Protein AF-A0A3D5AL27-F1 (afdb_monomer)

Radius of gyration: 16.84 Å; Cα contacts (8 Å, |Δi|>4): 155; chains: 1; bounding box: 31×27×64 Å

Foldseek 3Di:
DPVLVVLLVQLVVCLVVVVLVSNLVSVVPHDPVPAALVSLQSNLVSCVVVVVPVSNLVSLVVSLVRCVVVVNLLVNLVSLQVSLVSCVVVVVNVSNVVSLVSSVVSVVVDPDDPSVVSSCVVVVVVVVVVVVVVVVPD

Structure (mmCIF, N/CA/C/O backbone):
data_AF-A0A3D5AL27-F1
#
_entry.id   AF-A0A3D5AL27-F1
#
loop_
_atom_site.group_PDB
_atom_site.id
_atom_site.type_symbol
_atom_site.label_atom_id
_atom_site.label_alt_id
_atom_site.label_comp_id
_atom_site.label_asym_id
_atom_site.lab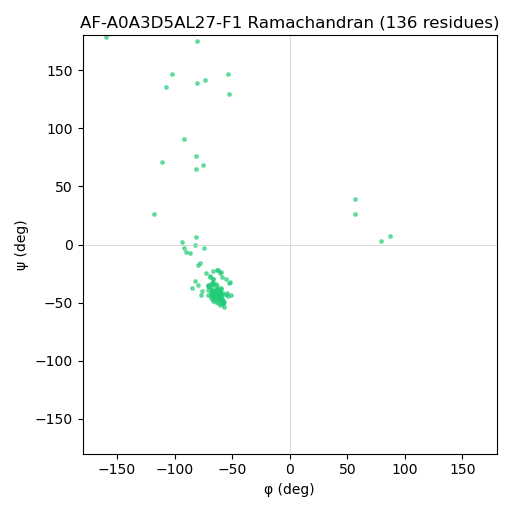el_entity_id
_atom_site.label_seq_id
_atom_site.pdbx_PDB_ins_code
_atom_site.Cartn_x
_atom_site.Cartn_y
_atom_site.Cartn_z
_atom_site.occupancy
_atom_site.B_iso_or_equiv
_atom_site.auth_seq_id
_atom_site.auth_comp_id
_atom_site.auth_asym_id
_atom_site.auth_atom_id
_atom_site.pdbx_PDB_model_num
ATOM 1 N N . MET A 1 1 ? -2.311 -1.473 -30.770 1.00 50.84 1 MET A N 1
ATOM 2 C CA . MET A 1 1 ? -1.796 -2.292 -29.657 1.00 50.84 1 MET A CA 1
ATOM 3 C C . MET A 1 1 ? -1.525 -1.326 -28.538 1.00 50.84 1 MET A C 1
ATOM 5 O O . MET A 1 1 ? -0.871 -0.325 -28.798 1.00 50.84 1 MET A O 1
ATOM 9 N N . ASP A 1 2 ? -2.149 -1.541 -27.390 1.00 68.56 2 ASP A N 1
ATOM 10 C CA . ASP A 1 2 ? -2.102 -0.607 -26.270 1.00 68.56 2 ASP A CA 1
ATOM 11 C C . ASP A 1 2 ? -0.936 -1.007 -25.361 1.00 68.56 2 ASP A C 1
ATOM 13 O O . ASP A 1 2 ? -1.072 -1.875 -24.502 1.00 68.56 2 ASP A O 1
ATOM 17 N N . GLU A 1 3 ? 0.236 -0.431 -25.633 1.00 76.94 3 GLU A N 1
ATOM 18 C CA . GLU A 1 3 ? 1.518 -0.750 -24.984 1.00 76.94 3 GLU A CA 1
ATOM 19 C C . GLU A 1 3 ? 1.432 -0.686 -23.446 1.00 76.94 3 GLU A C 1
ATOM 21 O O 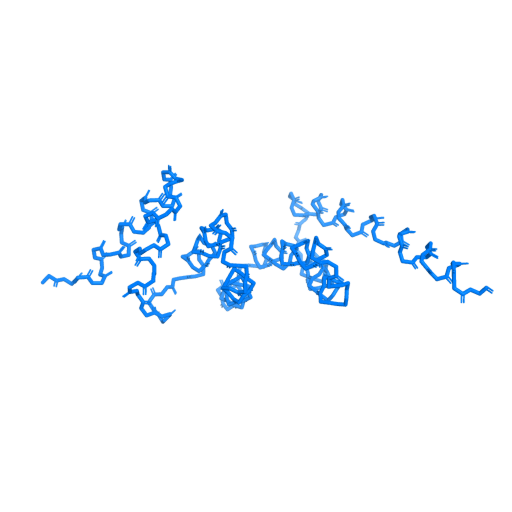. GLU A 1 3 ? 2.019 -1.512 -22.749 1.00 76.94 3 GLU A O 1
ATOM 26 N N . HIS A 1 4 ? 0.602 0.216 -22.911 1.00 78.69 4 HIS A N 1
ATOM 27 C CA . HIS A 1 4 ? 0.345 0.350 -21.474 1.00 78.69 4 HIS A CA 1
ATOM 28 C C . HIS A 1 4 ? -0.462 -0.823 -20.896 1.00 78.69 4 HIS A C 1
ATOM 30 O O . HIS A 1 4 ? -0.210 -1.262 -19.774 1.00 78.69 4 HIS A O 1
ATOM 36 N N . GLY A 1 5 ? -1.420 -1.365 -21.656 1.00 83.62 5 GLY A N 1
ATOM 37 C CA . GLY A 1 5 ? -2.189 -2.542 -21.247 1.00 83.62 5 GLY A CA 1
ATOM 38 C C . GLY A 1 5 ? -1.312 -3.793 -21.158 1.00 83.62 5 GLY A C 1
ATOM 39 O O . GLY A 1 5 ? -1.434 -4.573 -20.208 1.00 83.62 5 GLY A O 1
ATOM 40 N N . ASP A 1 6 ? -0.379 -3.940 -22.101 1.00 88.50 6 ASP A N 1
ATOM 41 C CA . ASP A 1 6 ? 0.594 -5.034 -22.113 1.00 88.50 6 ASP A CA 1
ATOM 42 C C . ASP A 1 6 ? 1.592 -4.915 -20.945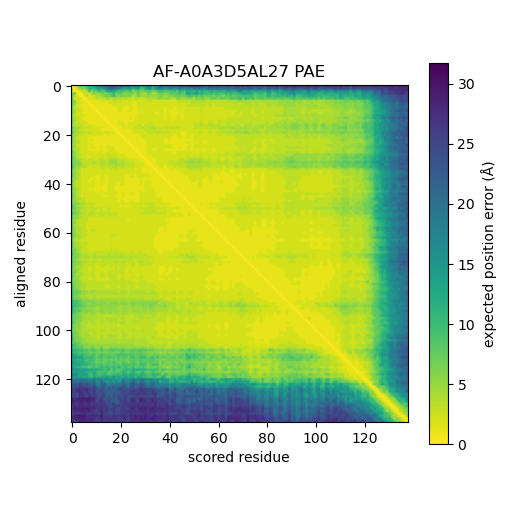 1.00 88.50 6 ASP A C 1
ATOM 44 O O . ASP A 1 6 ? 1.839 -5.907 -20.246 1.00 88.50 6 ASP A O 1
ATOM 48 N N . ALA A 1 7 ? 2.092 -3.704 -20.668 1.00 91.44 7 ALA A N 1
ATOM 49 C CA . ALA A 1 7 ? 2.969 -3.424 -19.528 1.00 91.44 7 ALA A CA 1
ATOM 50 C C . ALA A 1 7 ? 2.279 -3.708 -18.181 1.00 91.44 7 ALA A C 1
ATOM 52 O O . ALA A 1 7 ? 2.843 -4.392 -17.323 1.00 91.44 7 ALA A O 1
ATOM 53 N N . LEU A 1 8 ? 1.020 -3.290 -18.004 1.00 95.00 8 LEU A N 1
ATOM 54 C CA . LEU A 1 8 ? 0.249 -3.565 -16.785 1.00 95.00 8 LEU A CA 1
ATOM 55 C C . LEU A 1 8 ? 0.021 -5.069 -16.572 1.00 95.00 8 LEU A C 1
ATOM 57 O O . LEU A 1 8 ? 0.203 -5.586 -15.465 1.00 95.00 8 LEU A O 1
ATOM 61 N N . ALA A 1 9 ? -0.324 -5.804 -17.630 1.00 95.00 9 ALA A N 1
ATOM 62 C CA . ALA A 1 9 ? -0.461 -7.257 -17.560 1.00 95.00 9 ALA A CA 1
ATOM 63 C C . ALA A 1 9 ? 0.876 -7.954 -17.245 1.00 95.00 9 ALA A C 1
ATOM 65 O O . ALA A 1 9 ? 0.904 -8.985 -16.566 1.00 95.00 9 ALA A O 1
ATOM 66 N N . GLN A 1 10 ? 2.001 -7.418 -17.725 1.00 94.94 10 GLN A N 1
ATOM 67 C CA . GLN A 1 10 ? 3.328 -7.930 -17.394 1.00 94.94 10 GLN A CA 1
ATOM 68 C C . GLN A 1 10 ? 3.713 -7.638 -15.938 1.00 94.94 10 GLN A C 1
ATOM 70 O O . GLN A 1 10 ? 4.184 -8.547 -15.254 1.00 94.94 10 GLN A O 1
ATOM 75 N N . ALA A 1 11 ? 3.449 -6.427 -15.441 1.00 95.44 11 ALA A N 1
ATOM 76 C CA . ALA A 1 11 ? 3.715 -6.029 -14.060 1.00 95.44 11 ALA A CA 1
ATOM 77 C C . ALA A 1 11 ? 2.976 -6.922 -13.050 1.00 95.44 11 ALA A C 1
ATOM 79 O O . ALA A 1 11 ? 3.562 -7.391 -12.070 1.00 95.44 11 ALA A O 1
ATOM 80 N N . ARG A 1 12 ? 1.701 -7.227 -13.325 1.00 96.38 12 ARG A N 1
ATOM 81 C CA . ARG A 1 12 ? 0.876 -8.121 -12.495 1.00 96.38 12 ARG A CA 1
ATOM 82 C C . ARG A 1 12 ? 1.419 -9.546 -12.475 1.00 96.38 12 ARG A C 1
ATOM 84 O O . ARG A 1 12 ? 1.656 -10.087 -11.399 1.00 96.38 12 ARG A O 1
ATOM 91 N N . ARG A 1 13 ? 1.718 -10.120 -13.646 1.00 97.31 13 ARG A N 1
ATOM 92 C CA . ARG A 1 13 ? 2.312 -11.466 -13.747 1.00 97.31 13 ARG A CA 1
ATOM 93 C C . ARG A 1 13 ? 3.660 -11.564 -13.035 1.00 97.31 13 ARG A C 1
ATOM 95 O O . ARG A 1 13 ? 3.907 -12.537 -12.330 1.00 97.31 13 ARG A O 1
ATOM 102 N N . ALA A 1 14 ? 4.522 -10.559 -13.190 1.00 95.69 14 ALA A N 1
ATOM 103 C CA . ALA A 1 14 ? 5.802 -10.505 -12.486 1.00 95.69 14 ALA A CA 1
ATOM 104 C C . ALA A 1 14 ? 5.601 -10.416 -10.962 1.00 95.69 14 ALA A C 1
ATOM 106 O O . ALA A 1 14 ? 6.287 -11.105 -10.206 1.00 95.69 14 ALA A O 1
ATOM 107 N N . SER A 1 15 ? 4.611 -9.640 -10.507 1.00 93.44 15 SER A N 1
ATOM 108 C CA . SER A 1 15 ? 4.259 -9.528 -9.085 1.00 93.44 15 SER A CA 1
ATOM 109 C C . SER A 1 15 ? 3.781 -10.860 -8.500 1.00 93.44 15 SER A C 1
ATOM 111 O O . SER A 1 15 ? 4.242 -11.258 -7.427 1.00 93.44 15 SER A O 1
ATOM 113 N N . GLU A 1 16 ? 2.907 -11.572 -9.217 1.00 94.62 16 GLU A N 1
ATOM 114 C CA . GLU A 1 16 ? 2.427 -12.914 -8.853 1.00 94.62 16 GLU A CA 1
ATOM 115 C C . GLU A 1 16 ? 3.571 -13.934 -8.801 1.00 94.62 16 GLU A C 1
ATOM 117 O O . GLU A 1 16 ? 3.658 -14.728 -7.865 1.00 94.62 16 GLU A O 1
ATOM 122 N N . ALA A 1 17 ? 4.496 -13.867 -9.762 1.00 94.94 17 ALA A N 1
ATOM 123 C CA . ALA A 1 17 ? 5.691 -14.706 -9.812 1.00 94.94 17 ALA A CA 1
ATOM 124 C C . ALA A 1 17 ? 6.776 -14.305 -8.791 1.00 94.94 17 ALA A C 1
ATOM 126 O O . ALA A 1 17 ? 7.803 -14.978 -8.703 1.00 94.94 17 ALA A O 1
ATOM 127 N N . ARG A 1 18 ? 6.567 -13.224 -8.022 1.00 92.31 18 ARG A N 1
ATOM 128 C CA . ARG A 1 18 ? 7.555 -12.619 -7.109 1.00 92.31 18 ARG A CA 1
ATOM 129 C C . ARG A 1 18 ? 8.864 -12.204 -7.798 1.00 92.31 18 ARG A C 1
ATOM 131 O O . ARG A 1 18 ? 9.890 -12.069 -7.134 1.00 92.31 18 ARG A O 1
ATOM 138 N N . ASP A 1 19 ? 8.813 -11.919 -9.097 1.00 96.31 19 ASP A N 1
ATOM 139 C CA . ASP A 1 19 ? 9.889 -11.260 -9.839 1.00 96.31 19 ASP A CA 1
ATOM 140 C C . ASP A 1 19 ? 9.808 -9.742 -9.614 1.00 96.31 19 ASP A C 1
ATOM 142 O O . ASP A 1 19 ? 9.281 -8.972 -10.420 1.00 96.31 19 ASP A O 1
ATOM 146 N N . LEU A 1 20 ? 10.259 -9.322 -8.431 1.00 92.81 20 LEU A N 1
ATOM 147 C CA . LEU A 1 20 ? 10.125 -7.944 -7.953 1.00 92.81 20 LEU A CA 1
ATOM 148 C C . LEU A 1 20 ? 10.891 -6.915 -8.803 1.00 92.81 20 LEU A C 1
ATOM 150 O O . LEU A 1 20 ? 10.324 -5.846 -9.039 1.00 92.81 20 LEU A O 1
ATOM 154 N N . PRO A 1 21 ? 12.122 -7.187 -9.295 1.00 96.38 21 PRO A N 1
ATOM 155 C CA . PRO A 1 21 ? 12.804 -6.283 -10.219 1.00 96.38 21 PRO A CA 1
ATOM 156 C C . PRO A 1 21 ? 11.997 -6.028 -11.493 1.00 96.38 21 PRO A C 1
ATOM 158 O O . PRO A 1 21 ? 11.801 -4.873 -11.872 1.00 96.38 21 PRO A O 1
ATOM 161 N N . THR A 1 22 ? 11.484 -7.085 -12.131 1.00 96.44 22 THR A N 1
ATOM 162 C CA . THR A 1 22 ? 10.692 -6.936 -13.357 1.00 96.44 22 THR A CA 1
ATOM 163 C C . THR A 1 22 ? 9.354 -6.266 -13.081 1.00 96.44 22 THR A C 1
ATOM 165 O O . THR A 1 22 ? 8.964 -5.383 -13.840 1.00 96.44 22 THR A O 1
ATOM 168 N N . ALA A 1 23 ? 8.675 -6.611 -11.985 1.00 95.94 23 ALA A N 1
ATOM 169 C CA . ALA A 1 23 ? 7.433 -5.949 -11.596 1.00 95.94 23 ALA A CA 1
ATOM 170 C C . ALA A 1 23 ? 7.629 -4.436 -11.420 1.00 95.94 23 ALA A C 1
ATOM 172 O O . ALA A 1 23 ? 6.886 -3.654 -12.009 1.00 95.94 23 ALA A O 1
ATOM 173 N N . ALA A 1 24 ? 8.652 -4.018 -10.666 1.00 95.62 24 ALA A N 1
ATOM 174 C CA . ALA A 1 24 ? 8.938 -2.603 -10.446 1.00 95.62 24 ALA A CA 1
ATOM 175 C C . ALA A 1 24 ? 9.261 -1.870 -11.754 1.00 95.62 24 ALA A C 1
ATOM 177 O O . ALA A 1 24 ? 8.708 -0.802 -11.985 1.00 95.62 24 ALA A O 1
ATOM 178 N N . ALA A 1 25 ? 10.080 -2.465 -12.628 1.0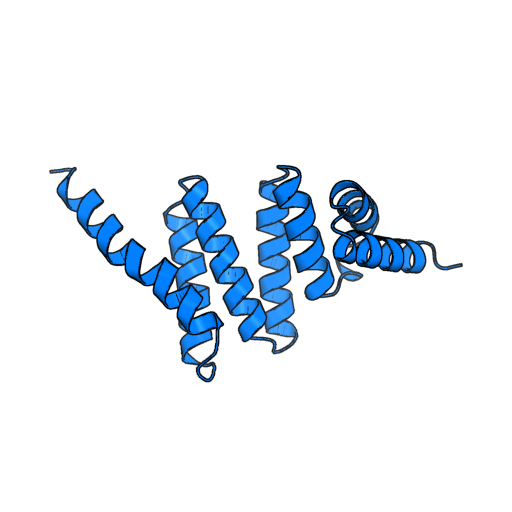0 96.00 25 ALA A N 1
ATOM 179 C CA . ALA A 1 25 ? 10.419 -1.867 -13.918 1.00 96.00 25 ALA A CA 1
ATOM 180 C C . ALA A 1 25 ? 9.189 -1.668 -14.819 1.00 96.00 25 ALA A C 1
ATOM 182 O O . ALA A 1 25 ? 9.079 -0.645 -15.484 1.00 96.00 25 ALA A O 1
ATOM 183 N N . GLN A 1 26 ? 8.251 -2.621 -14.823 1.00 96.06 26 GLN A N 1
ATOM 184 C CA . GLN A 1 26 ? 7.011 -2.493 -15.594 1.00 96.06 26 GLN A CA 1
ATOM 185 C C . GLN A 1 26 ? 6.063 -1.452 -14.988 1.00 96.06 26 GLN A C 1
ATOM 187 O O . GLN A 1 26 ? 5.463 -0.673 -15.720 1.00 96.06 26 GLN A O 1
ATOM 192 N N . PHE A 1 27 ? 5.956 -1.390 -13.657 1.00 96.19 27 PHE A N 1
ATOM 193 C CA . PHE A 1 27 ? 5.163 -0.355 -12.992 1.00 96.19 27 PHE A CA 1
ATOM 194 C C . PHE A 1 27 ? 5.754 1.053 -13.148 1.00 96.19 27 PHE A C 1
ATOM 196 O O . PHE A 1 27 ? 4.987 2.004 -13.254 1.00 96.19 27 PHE A O 1
ATOM 203 N N . ASP A 1 28 ? 7.082 1.198 -13.206 1.00 95.31 28 ASP A N 1
ATOM 204 C CA . ASP A 1 28 ? 7.757 2.487 -13.428 1.00 95.31 28 ASP A CA 1
ATOM 205 C C . ASP A 1 28 ? 7.398 3.114 -14.796 1.00 95.31 28 ASP A C 1
ATOM 207 O O . ASP A 1 28 ? 7.541 4.323 -14.969 1.00 95.31 28 ASP A O 1
ATOM 211 N N . MET A 1 29 ? 6.940 2.311 -15.765 1.00 92.94 29 MET A N 1
ATOM 212 C CA . MET A 1 29 ? 6.536 2.770 -17.102 1.00 92.94 29 MET A CA 1
ATOM 213 C C . MET A 1 29 ? 5.073 3.231 -17.184 1.00 92.94 29 MET A C 1
ATOM 215 O O . MET A 1 29 ? 4.658 3.727 -18.229 1.00 92.94 29 MET A O 1
ATOM 219 N N . LEU A 1 30 ? 4.282 3.033 -16.126 1.00 94.62 30 LEU A N 1
ATOM 220 C CA . LEU A 1 30 ? 2.846 3.308 -16.117 1.00 94.62 30 LEU A CA 1
ATOM 221 C C . LEU A 1 30 ? 2.528 4.615 -15.396 1.00 94.62 30 LEU A C 1
ATOM 223 O O . LEU A 1 30 ? 3.142 4.963 -14.384 1.00 94.62 30 LEU A O 1
ATOM 227 N N . ASP A 1 31 ? 1.488 5.299 -15.866 1.00 92.50 31 ASP A N 1
ATOM 228 C CA . ASP A 1 31 ? 0.966 6.467 -15.173 1.00 92.50 31 ASP A CA 1
ATOM 229 C C . ASP A 1 31 ? 0.212 6.045 -13.913 1.00 92.50 31 ASP A C 1
ATOM 231 O O . ASP A 1 31 ? -0.545 5.071 -13.886 1.00 92.50 31 ASP A O 1
ATOM 235 N N . SER A 1 32 ? 0.362 6.831 -12.847 1.00 87.31 32 SER A N 1
ATOM 236 C CA . SER A 1 32 ? -0.255 6.508 -11.557 1.00 87.31 32 SER A CA 1
ATOM 237 C C . SER A 1 32 ? -1.785 6.404 -11.609 1.00 87.31 32 SER A C 1
ATOM 239 O O . SER A 1 32 ? -2.362 5.717 -10.769 1.00 87.31 32 SER A O 1
ATOM 241 N N . GLU A 1 33 ? -2.438 7.043 -12.584 1.00 89.25 33 GLU A N 1
ATOM 242 C CA . GLU A 1 33 ? -3.889 7.000 -12.818 1.00 89.25 33 GLU A CA 1
ATOM 243 C C . GLU A 1 33 ? -4.358 5.653 -13.388 1.00 89.25 33 GLU A C 1
ATOM 245 O O . GLU A 1 33 ? -5.503 5.262 -13.178 1.00 89.25 33 GLU A O 1
ATOM 250 N N . GLN A 1 34 ? -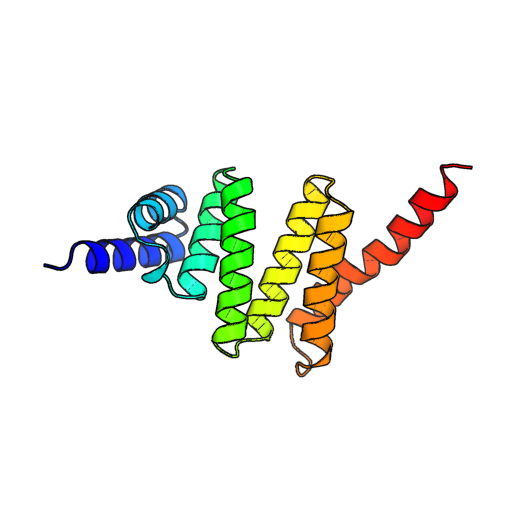3.466 4.912 -14.053 1.00 90.94 34 GLN A N 1
ATOM 251 C CA . GLN A 1 34 ? -3.760 3.606 -14.653 1.00 90.94 34 GLN A CA 1
ATOM 252 C C . GLN A 1 34 ? -3.748 2.469 -13.623 1.00 90.94 34 GLN A C 1
ATOM 254 O O . GLN A 1 34 ? -4.262 1.380 -13.882 1.00 90.94 34 GLN A O 1
ATOM 259 N N . LEU A 1 35 ? -3.146 2.702 -12.455 1.00 94.88 35 LEU A N 1
ATOM 260 C CA . LEU A 1 35 ? -2.996 1.689 -11.419 1.00 94.88 35 LEU A CA 1
ATOM 261 C C . LEU A 1 35 ? -4.287 1.549 -10.607 1.00 94.88 35 LEU A C 1
ATOM 263 O O . LEU A 1 35 ? -4.916 2.536 -10.221 1.00 94.88 35 LEU A O 1
ATOM 267 N N . THR A 1 36 ? -4.667 0.318 -10.281 1.00 95.88 36 THR A N 1
ATOM 268 C CA . THR A 1 36 ? -5.703 0.036 -9.274 1.00 95.88 36 THR A CA 1
ATOM 269 C C . THR A 1 36 ? -5.129 0.124 -7.854 1.00 95.88 36 THR A C 1
ATOM 271 O O . THR A 1 36 ? -3.924 0.319 -7.667 1.00 95.88 36 THR A O 1
ATOM 274 N N . ALA A 1 37 ? -5.966 -0.001 -6.820 1.00 96.75 37 ALA A N 1
ATOM 275 C CA . ALA A 1 37 ? -5.484 -0.085 -5.439 1.00 96.75 37 ALA A CA 1
ATOM 276 C C . ALA A 1 37 ? -4.523 -1.275 -5.231 1.00 96.75 37 ALA A C 1
ATOM 278 O O . ALA A 1 37 ? -3.464 -1.118 -4.617 1.00 96.75 37 ALA A O 1
ATOM 279 N N . ASP A 1 38 ? -4.846 -2.437 -5.809 1.00 96.69 38 ASP A N 1
ATOM 280 C CA . ASP A 1 38 ? -4.008 -3.636 -5.722 1.00 96.69 38 ASP A CA 1
ATOM 281 C C . ASP A 1 38 ? -2.688 -3.468 -6.483 1.00 96.69 38 ASP A C 1
ATOM 283 O O . ASP A 1 38 ? -1.637 -3.848 -5.967 1.00 96.69 38 ASP A O 1
ATOM 287 N N . ASP A 1 39 ? -2.708 -2.828 -7.659 1.00 97.06 39 ASP A N 1
ATOM 288 C CA . ASP A 1 39 ? -1.484 -2.552 -8.422 1.00 97.06 39 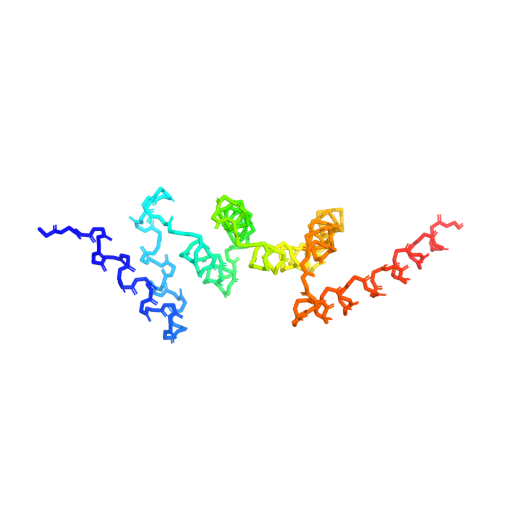ASP A CA 1
ATOM 289 C C . ASP A 1 39 ? -0.545 -1.622 -7.648 1.00 97.06 39 ASP A C 1
ATOM 291 O O . ASP A 1 39 ? 0.650 -1.893 -7.539 1.00 97.06 39 ASP A O 1
ATOM 295 N N . ARG A 1 40 ? -1.081 -0.556 -7.034 1.00 97.00 40 ARG A N 1
ATOM 296 C CA . ARG A 1 40 ? -0.291 0.342 -6.173 1.00 97.00 40 ARG A CA 1
ATOM 297 C C . ARG A 1 40 ? 0.304 -0.410 -4.985 1.00 97.00 40 ARG A C 1
ATOM 299 O O . ARG A 1 40 ? 1.460 -0.180 -4.634 1.00 97.00 40 ARG A O 1
ATOM 306 N N . ALA A 1 41 ? -0.456 -1.322 -4.377 1.00 96.25 41 ALA A N 1
ATOM 307 C CA . ALA A 1 41 ? 0.023 -2.134 -3.265 1.00 96.25 41 ALA A CA 1
ATOM 308 C C . ALA A 1 41 ? 1.126 -3.122 -3.688 1.00 96.25 41 ALA A C 1
ATOM 310 O O . ALA A 1 41 ? 2.117 -3.261 -2.966 1.00 96.25 41 ALA A O 1
ATOM 311 N N . ALA A 1 42 ? 0.978 -3.778 -4.843 1.00 96.50 42 ALA A N 1
ATOM 312 C CA . ALA A 1 42 ? 1.977 -4.684 -5.408 1.00 96.50 42 ALA A CA 1
ATOM 313 C C . ALA A 1 42 ? 3.258 -3.937 -5.799 1.00 96.50 42 ALA A C 1
ATOM 315 O O . ALA A 1 42 ? 4.362 -4.384 -5.488 1.00 96.50 42 ALA A O 1
ATOM 316 N N . TYR A 1 43 ? 3.112 -2.757 -6.400 1.00 97.56 43 TYR A N 1
ATOM 317 C CA . TYR A 1 43 ? 4.232 -1.899 -6.752 1.00 97.56 43 TYR A CA 1
ATOM 318 C C . TYR A 1 43 ? 4.986 -1.423 -5.505 1.00 97.56 43 TYR A C 1
ATOM 320 O O . TYR A 1 43 ? 6.202 -1.590 -5.442 1.00 97.56 43 TYR A O 1
ATOM 328 N N . ALA A 1 44 ? 4.275 -0.942 -4.474 1.00 96.25 44 ALA A N 1
ATOM 329 C CA . ALA A 1 44 ? 4.860 -0.564 -3.183 1.00 96.25 44 ALA A CA 1
ATOM 330 C C . ALA A 1 44 ? 5.670 -1.708 -2.549 1.00 96.25 44 ALA A C 1
ATOM 332 O O . ALA A 1 44 ? 6.753 -1.486 -2.008 1.00 96.25 44 ALA A O 1
ATOM 333 N N . GLU A 1 45 ? 5.154 -2.936 -2.626 1.00 94.25 45 GLU A N 1
ATOM 334 C CA . GLU A 1 45 ? 5.838 -4.131 -2.136 1.00 94.25 45 GLU A CA 1
ATOM 335 C C . GLU A 1 45 ? 7.103 -4.432 -2.949 1.00 94.25 45 GLU A C 1
ATOM 337 O O . GLU A 1 45 ? 8.158 -4.691 -2.371 1.00 94.25 45 GLU A O 1
ATOM 342 N N . ALA A 1 46 ? 7.029 -4.367 -4.281 1.00 96.44 46 ALA A N 1
ATOM 343 C CA . ALA A 1 46 ? 8.182 -4.595 -5.146 1.00 96.44 46 ALA A CA 1
ATOM 344 C C . ALA A 1 46 ? 9.309 -3.597 -4.847 1.00 96.44 46 ALA A C 1
ATOM 346 O O . ALA A 1 46 ? 10.441 -4.004 -4.582 1.00 96.44 46 ALA A O 1
ATOM 347 N N . VAL A 1 47 ? 9.001 -2.298 -4.800 1.00 96.25 47 VAL A N 1
ATOM 348 C CA . VAL A 1 47 ? 10.014 -1.261 -4.552 1.00 96.25 47 VAL A CA 1
ATOM 349 C C . VAL A 1 47 ? 10.565 -1.299 -3.124 1.00 96.25 47 VAL A C 1
ATOM 351 O O . VAL A 1 47 ? 11.735 -0.973 -2.919 1.00 96.25 47 VAL A O 1
ATOM 354 N N . TRP A 1 48 ? 9.781 -1.774 -2.148 1.00 92.94 48 TRP A N 1
ATOM 355 C CA . TRP A 1 48 ? 10.262 -2.008 -0.784 1.00 92.94 48 TRP A CA 1
ATOM 356 C C . TRP A 1 48 ? 11.400 -3.032 -0.758 1.00 92.94 48 TRP A C 1
ATOM 358 O O . TRP A 1 48 ? 12.476 -2.746 -0.233 1.00 92.94 48 TRP A O 1
ATOM 368 N N . TRP A 1 49 ? 11.198 -4.203 -1.367 1.00 92.19 49 TRP A N 1
ATOM 369 C CA . TRP A 1 49 ? 12.215 -5.260 -1.400 1.00 92.19 49 TRP A CA 1
ATOM 370 C C . TRP A 1 49 ? 13.454 -4.886 -2.219 1.00 92.19 49 TRP A C 1
ATOM 372 O O . TRP A 1 49 ? 14.531 -5.420 -1.970 1.00 92.19 49 TRP A O 1
ATOM 382 N N . LEU A 1 50 ? 13.320 -3.946 -3.155 1.00 95.06 50 LEU A N 1
ATOM 383 C CA . LEU A 1 50 ? 14.440 -3.369 -3.904 1.00 95.06 50 LEU A CA 1
ATOM 384 C C . LEU A 1 50 ? 15.166 -2.244 -3.143 1.00 95.06 50 LEU A C 1
ATOM 386 O O . LEU A 1 50 ? 16.115 -1.665 -3.665 1.00 95.06 50 LEU A O 1
ATOM 390 N N . GLY A 1 51 ? 14.727 -1.903 -1.927 1.00 94.00 51 GLY A N 1
ATOM 391 C CA . GLY A 1 51 ? 15.340 -0.869 -1.090 1.00 94.00 51 GLY A CA 1
ATOM 392 C C . GLY A 1 51 ? 14.962 0.571 -1.458 1.00 94.00 51 GLY A C 1
ATOM 393 O O . GLY A 1 51 ? 15.434 1.508 -0.808 1.00 94.00 51 GLY A O 1
ATOM 394 N N . ARG A 1 52 ? 14.072 0.777 -2.439 1.00 95.44 52 ARG A N 1
ATOM 395 C CA . ARG A 1 52 ? 13.521 2.089 -2.837 1.00 95.44 52 ARG A CA 1
ATOM 396 C C . ARG A 1 52 ? 12.491 2.559 -1.805 1.00 95.44 52 ARG A C 1
ATOM 398 O O . ARG A 1 52 ? 11.286 2.598 -2.042 1.00 95.44 52 ARG A O 1
ATOM 405 N N . THR A 1 53 ? 12.977 2.873 -0.609 1.00 93.25 53 THR A N 1
ATOM 406 C CA . THR A 1 53 ? 12.123 2.979 0.578 1.00 93.25 53 THR A CA 1
ATOM 407 C C . THR A 1 53 ? 11.145 4.152 0.524 1.00 93.25 53 THR A C 1
ATOM 409 O O . THR A 1 53 ? 9.981 3.981 0.875 1.00 93.25 53 THR A O 1
ATOM 412 N N . GLU A 1 54 ? 11.579 5.328 0.068 1.00 94.50 54 GLU A N 1
ATOM 413 C CA . GLU A 1 54 ? 10.688 6.494 -0.035 1.00 94.50 54 GLU A CA 1
ATOM 414 C C . GLU A 1 54 ? 9.545 6.244 -1.030 1.00 94.50 54 GLU A C 1
ATOM 416 O O . GLU A 1 54 ? 8.390 6.569 -0.750 1.00 94.50 54 GLU A O 1
ATOM 421 N N . ASP A 1 55 ? 9.839 5.574 -2.151 1.00 95.69 55 ASP A N 1
ATOM 422 C CA . ASP A 1 55 ? 8.815 5.146 -3.107 1.00 95.69 55 ASP A CA 1
ATOM 423 C C . ASP A 1 55 ? 7.845 4.150 -2.474 1.00 95.69 55 ASP A C 1
ATOM 425 O O . ASP A 1 55 ? 6.637 4.292 -2.641 1.00 95.69 55 ASP A O 1
ATOM 429 N N . ALA A 1 56 ? 8.349 3.179 -1.709 1.00 95.62 56 ALA A N 1
ATOM 430 C CA . ALA A 1 56 ? 7.515 2.191 -1.033 1.00 95.62 56 ALA A CA 1
ATOM 431 C C . ALA A 1 56 ? 6.530 2.832 -0.046 1.00 95.62 56 ALA A C 1
ATOM 433 O O . ALA A 1 56 ? 5.361 2.443 0.007 1.00 95.62 56 ALA A O 1
ATOM 434 N N . LEU A 1 57 ? 6.986 3.820 0.728 1.00 96.00 57 LEU A N 1
ATOM 435 C CA . LEU A 1 57 ? 6.148 4.535 1.692 1.00 96.00 57 LEU A CA 1
ATOM 436 C C . LEU A 1 57 ? 5.098 5.392 0.977 1.00 96.00 57 LEU A C 1
ATOM 438 O O . LEU A 1 57 ? 3.915 5.318 1.313 1.00 96.00 57 LEU A O 1
ATOM 442 N N . ARG A 1 58 ? 5.503 6.142 -0.055 1.00 95.88 58 ARG A N 1
ATOM 443 C CA . ARG A 1 58 ? 4.595 6.964 -0.866 1.00 95.88 58 ARG A CA 1
ATOM 444 C C . ARG A 1 58 ? 3.543 6.114 -1.582 1.00 95.88 58 ARG A C 1
ATOM 446 O O . ARG A 1 58 ? 2.357 6.403 -1.469 1.00 95.88 58 ARG A O 1
ATOM 453 N N . LEU A 1 59 ? 3.954 5.060 -2.289 1.00 96.81 59 LEU A N 1
ATOM 454 C CA . LEU A 1 59 ? 3.047 4.149 -2.999 1.00 96.81 59 LEU A CA 1
ATOM 455 C C . LEU A 1 59 ? 2.155 3.365 -2.033 1.00 96.81 59 LEU A C 1
ATOM 457 O O . LEU A 1 59 ? 0.991 3.108 -2.321 1.00 96.81 59 LEU A O 1
ATOM 461 N N . GLY A 1 60 ? 2.676 3.003 -0.860 1.00 96.81 60 GLY A N 1
ATOM 462 C CA . GLY A 1 60 ? 1.877 2.370 0.179 1.00 96.81 60 GLY A CA 1
ATOM 463 C C . GLY A 1 60 ? 0.776 3.293 0.705 1.00 96.81 60 GLY A C 1
ATOM 464 O O . GLY A 1 60 ? -0.337 2.821 0.933 1.00 96.81 60 GLY A O 1
ATOM 465 N N . ALA A 1 61 ? 1.058 4.589 0.868 1.00 97.50 61 ALA A N 1
ATOM 466 C CA . ALA A 1 61 ? 0.064 5.580 1.278 1.00 97.50 61 ALA A CA 1
ATOM 467 C C . ALA A 1 61 ? -0.999 5.805 0.190 1.00 97.50 61 ALA A C 1
ATOM 469 O O . ALA A 1 61 ? -2.189 5.782 0.488 1.00 97.50 61 ALA A O 1
ATOM 470 N N . THR A 1 62 ? -0.602 5.905 -1.083 1.00 97.38 62 THR A N 1
ATOM 471 C CA . THR A 1 62 ? -1.580 6.028 -2.178 1.00 97.38 62 THR A CA 1
ATOM 472 C C . THR A 1 62 ? -2.422 4.764 -2.351 1.00 97.38 62 THR A C 1
ATOM 474 O O . THR A 1 62 ? -3.602 4.856 -2.679 1.00 97.38 62 THR A O 1
ATOM 477 N N . ALA A 1 63 ? -1.861 3.578 -2.091 1.00 97.94 63 ALA A N 1
ATOM 478 C CA . ALA A 1 63 ? -2.627 2.335 -2.049 1.00 97.94 63 ALA A CA 1
ATOM 479 C C . ALA A 1 63 ? -3.649 2.335 -0.901 1.00 97.94 63 ALA A C 1
ATOM 481 O O . ALA A 1 63 ? -4.780 1.904 -1.097 1.00 97.94 63 ALA A O 1
ATOM 482 N N . TYR A 1 64 ? -3.277 2.839 0.282 1.00 98.25 64 TYR A N 1
ATOM 483 C CA . TYR A 1 64 ? -4.205 3.007 1.405 1.00 98.25 64 TYR A CA 1
ATOM 484 C C . TYR A 1 64 ? -5.397 3.897 1.025 1.00 98.25 64 TYR A C 1
ATOM 486 O O . TYR A 1 64 ? -6.541 3.485 1.224 1.00 98.25 64 TYR A O 1
ATOM 494 N N . ASP A 1 65 ? -5.141 5.063 0.427 1.00 97.81 65 ASP A N 1
ATOM 495 C CA . ASP A 1 65 ? -6.202 5.983 0.001 1.00 97.81 65 ASP A CA 1
ATOM 496 C C . ASP A 1 65 ? -7.095 5.354 -1.080 1.00 97.81 65 ASP A C 1
ATOM 498 O O . ASP A 1 65 ? -8.319 5.472 -1.021 1.00 97.81 65 ASP A O 1
ATOM 502 N N . ALA A 1 66 ? -6.502 4.617 -2.026 1.00 97.69 66 ALA A N 1
ATOM 503 C CA . ALA A 1 66 ? -7.246 3.901 -3.059 1.00 97.69 66 ALA A CA 1
ATOM 504 C C . ALA A 1 66 ? -8.143 2.794 -2.472 1.00 97.69 66 ALA A C 1
ATOM 506 O O . ALA A 1 66 ? -9.305 2.689 -2.850 1.00 97.69 66 ALA A O 1
ATOM 507 N N . PHE A 1 67 ? -7.664 2.018 -1.492 1.00 98.19 67 PHE A N 1
ATOM 508 C CA . PHE A 1 67 ? -8.503 1.022 -0.814 1.00 98.19 67 PHE A CA 1
ATOM 509 C C . PHE A 1 67 ? -9.675 1.658 -0.058 1.00 98.19 67 PHE A C 1
ATOM 511 O O . PHE A 1 67 ? -10.761 1.082 -0.022 1.00 98.19 67 PHE A O 1
ATOM 518 N N . LEU A 1 68 ? -9.488 2.842 0.533 1.00 97.38 68 LEU A N 1
ATOM 519 C CA . LEU A 1 68 ? -10.594 3.569 1.157 1.00 97.38 68 LEU A CA 1
ATOM 520 C C . LEU A 1 68 ? -11.616 4.054 0.128 1.00 97.38 68 LEU A C 1
ATOM 522 O O . LEU A 1 68 ? -12.815 3.886 0.352 1.00 97.38 68 LEU A O 1
ATOM 526 N N . ALA A 1 69 ? -11.154 4.616 -0.991 1.00 96.75 69 ALA A N 1
ATOM 527 C CA . ALA A 1 69 ? -12.026 5.039 -2.086 1.00 96.75 69 ALA A CA 1
ATOM 528 C C . ALA A 1 69 ? -12.840 3.862 -2.656 1.00 96.75 69 ALA A C 1
ATOM 530 O O . ALA A 1 69 ? -14.034 4.007 -2.915 1.00 96.75 69 ALA A O 1
ATOM 531 N N . ASP A 1 70 ? -12.230 2.678 -2.737 1.00 96.62 70 ASP A N 1
ATOM 532 C CA . ASP A 1 70 ? -12.858 1.446 -3.224 1.00 96.62 70 ASP A CA 1
ATOM 533 C C . ASP A 1 70 ? -13.724 0.732 -2.165 1.00 96.62 70 ASP A C 1
ATOM 535 O O . ASP A 1 70 ? -14.218 -0.368 -2.406 1.00 96.62 70 ASP A O 1
ATOM 539 N N . SER A 1 71 ? -13.933 1.329 -0.982 1.00 96.19 71 SER A N 1
ATOM 540 C CA . SER A 1 71 ? -14.691 0.723 0.129 1.00 96.19 71 SER A CA 1
ATOM 541 C C . SER A 1 71 ? -14.145 -0.642 0.579 1.00 96.19 71 SER A C 1
ATOM 543 O O . SER A 1 71 ? -14.900 -1.548 0.937 1.00 96.19 71 SER A O 1
ATOM 545 N N . ARG A 1 72 ? -12.813 -0.779 0.600 1.00 96.75 72 ARG A N 1
ATOM 546 C CA . ARG A 1 72 ? -12.061 -1.974 1.022 1.00 96.75 72 ARG A CA 1
ATOM 547 C C . ARG A 1 72 ? -11.313 -1.715 2.340 1.00 96.75 72 ARG A C 1
ATOM 549 O O . ARG A 1 72 ? -10.086 -1.573 2.362 1.00 96.75 72 ARG A O 1
ATOM 556 N N . PRO A 1 73 ? -12.031 -1.608 3.475 1.00 94.94 73 PRO A N 1
ATOM 557 C CA . PRO A 1 73 ? -11.455 -1.137 4.734 1.00 94.94 73 PRO A CA 1
ATOM 558 C C . PRO A 1 73 ? -10.460 -2.128 5.355 1.00 94.94 73 PRO A C 1
ATOM 560 O O . PRO A 1 73 ? -9.547 -1.702 6.061 1.00 94.94 73 PRO A O 1
ATOM 563 N N . VAL A 1 74 ? -10.592 -3.432 5.081 1.00 94.94 74 VAL A N 1
ATOM 564 C CA . VAL A 1 74 ? -9.661 -4.463 5.575 1.00 94.94 74 VAL A CA 1
ATOM 565 C C . VAL A 1 74 ? -8.283 -4.279 4.946 1.00 94.94 74 VAL A C 1
ATOM 567 O O . VAL A 1 74 ? -7.271 -4.242 5.650 1.00 94.94 74 VAL A O 1
ATOM 570 N N . GLU A 1 75 ? -8.232 -4.122 3.627 1.00 96.25 75 GLU A N 1
ATOM 571 C CA . GLU A 1 75 ? -6.999 -3.908 2.879 1.00 96.25 75 GLU A CA 1
ATOM 572 C C . GLU A 1 75 ? -6.371 -2.555 3.204 1.00 96.25 75 GLU A C 1
ATOM 574 O O . GLU A 1 75 ? -5.156 -2.490 3.419 1.00 96.25 75 GLU A O 1
ATOM 579 N N . ALA A 1 76 ? -7.185 -1.504 3.355 1.00 97.44 76 ALA A N 1
ATOM 580 C CA . ALA A 1 76 ? -6.724 -0.209 3.845 1.00 97.44 76 ALA A CA 1
ATOM 581 C C . ALA A 1 76 ? -6.075 -0.339 5.235 1.00 97.44 76 ALA A C 1
ATOM 583 O O . ALA A 1 76 ? -4.928 0.066 5.430 1.00 97.44 76 ALA A O 1
ATOM 584 N N . ALA A 1 77 ? -6.745 -0.979 6.196 1.00 96.12 77 ALA A N 1
ATOM 585 C CA . ALA A 1 77 ? -6.208 -1.162 7.544 1.00 96.12 77 ALA A CA 1
ATOM 586 C C . ALA A 1 77 ? -4.901 -1.972 7.549 1.00 96.12 77 ALA A C 1
ATOM 588 O O . ALA A 1 77 ? -3.930 -1.584 8.203 1.00 96.12 77 ALA A O 1
ATOM 589 N N . MET A 1 78 ? -4.829 -3.051 6.762 1.00 94.50 78 MET A N 1
ATOM 590 C CA . MET A 1 78 ? -3.597 -3.826 6.583 1.00 94.50 78 MET A CA 1
ATOM 591 C C . MET A 1 78 ? -2.469 -2.985 5.978 1.00 94.50 78 MET A C 1
ATOM 593 O O . MET A 1 78 ? -1.308 -3.113 6.381 1.00 94.50 78 MET A O 1
ATOM 597 N N . ARG A 1 79 ? -2.782 -2.121 5.007 1.00 96.75 79 ARG A N 1
ATOM 598 C CA . ARG A 1 79 ? -1.796 -1.250 4.362 1.00 96.75 79 ARG A CA 1
ATOM 599 C C . ARG A 1 79 ? -1.272 -0.184 5.321 1.00 96.75 79 ARG A C 1
ATOM 601 O O . ARG A 1 79 ? -0.052 -0.012 5.389 1.00 96.75 79 ARG A O 1
ATOM 608 N N . ALA A 1 80 ? -2.155 0.445 6.097 1.00 97.06 80 ALA A N 1
ATOM 609 C CA . ALA A 1 80 ? -1.800 1.379 7.165 1.00 97.06 80 ALA A CA 1
ATOM 610 C C . ALA A 1 80 ? -0.923 0.706 8.227 1.00 97.06 80 ALA A C 1
ATOM 612 O O . ALA A 1 80 ? 0.122 1.234 8.597 1.00 97.06 80 ALA A O 1
ATOM 613 N N . MET A 1 81 ? -1.279 -0.507 8.656 1.00 94.81 81 MET A N 1
ATOM 614 C CA . MET A 1 81 ? -0.474 -1.257 9.618 1.00 94.81 81 MET A CA 1
ATOM 615 C C . MET A 1 81 ? 0.946 -1.498 9.093 1.00 94.81 81 MET A C 1
ATOM 617 O O . MET A 1 81 ? 1.917 -1.230 9.799 1.00 94.81 81 MET A O 1
ATOM 621 N N . ARG A 1 82 ? 1.083 -1.958 7.841 1.00 92.88 82 ARG A N 1
ATOM 622 C CA . ARG A 1 82 ? 2.398 -2.161 7.218 1.00 92.88 82 ARG A CA 1
ATOM 623 C C . ARG A 1 82 ? 3.199 -0.861 7.152 1.00 92.88 82 ARG A C 1
ATOM 625 O O . ARG A 1 82 ? 4.357 -0.874 7.541 1.00 92.88 82 ARG A O 1
ATOM 632 N N . LEU A 1 83 ? 2.604 0.251 6.708 1.00 95.88 83 LEU A N 1
ATOM 633 C CA . LEU A 1 83 ? 3.278 1.562 6.691 1.00 95.88 83 LEU A CA 1
ATOM 634 C C . LEU A 1 83 ? 3.801 1.947 8.075 1.00 95.88 83 LEU A C 1
ATOM 636 O O . LEU A 1 83 ? 4.947 2.368 8.209 1.00 95.88 83 LEU A O 1
ATOM 640 N N . GLY A 1 84 ? 2.987 1.732 9.106 1.00 94.50 84 GLY A N 1
ATOM 641 C CA . GLY A 1 84 ? 3.387 1.987 10.478 1.00 94.50 84 GLY A CA 1
ATOM 642 C C . GLY A 1 84 ? 4.610 1.177 10.902 1.00 94.50 84 GLY A C 1
ATOM 643 O O . GLY A 1 84 ? 5.581 1.744 11.394 1.00 94.50 84 GLY A O 1
ATOM 644 N N . VAL A 1 85 ? 4.609 -0.133 10.638 1.00 91.00 85 VAL A N 1
ATOM 645 C CA . VAL A 1 85 ? 5.754 -1.013 10.930 1.00 91.00 85 VAL A CA 1
ATOM 646 C C . VAL A 1 85 ? 7.013 -0.577 10.174 1.00 91.00 85 VAL A C 1
ATOM 648 O O . VAL A 1 85 ? 8.094 -0.555 10.761 1.00 91.00 85 VAL A O 1
ATOM 651 N N . LEU A 1 86 ? 6.887 -0.193 8.901 1.00 90.44 86 LEU A N 1
ATOM 652 C CA . LEU A 1 86 ? 8.020 0.250 8.081 1.00 90.44 86 LEU A CA 1
ATOM 653 C C . LEU A 1 86 ? 8.645 1.549 8.609 1.00 90.44 86 LEU A C 1
ATOM 655 O O . LEU A 1 86 ? 9.868 1.648 8.692 1.00 90.44 86 LEU A O 1
ATOM 659 N N . HIS A 1 87 ? 7.826 2.518 9.022 1.00 93.44 87 HIS A N 1
ATOM 660 C CA . HIS A 1 87 ? 8.312 3.742 9.665 1.00 93.44 87 HIS A CA 1
ATOM 661 C C . HIS A 1 87 ? 9.009 3.454 10.998 1.00 93.44 87 HIS A C 1
ATOM 663 O O . HIS A 1 87 ? 10.103 3.959 11.243 1.00 93.44 87 HIS A O 1
ATOM 669 N N . LEU A 1 88 ? 8.436 2.589 11.840 1.00 90.50 88 LEU A N 1
ATOM 670 C CA . LEU A 1 88 ? 9.065 2.206 13.108 1.00 90.50 88 LEU A CA 1
ATOM 671 C C . LEU A 1 88 ? 10.411 1.509 12.903 1.00 90.50 88 LEU A C 1
ATOM 673 O O . LEU A 1 88 ? 11.364 1.809 13.617 1.00 90.50 88 LEU A O 1
ATOM 677 N N . ALA A 1 89 ? 10.515 0.622 11.911 1.00 86.94 89 ALA A N 1
ATOM 678 C CA . ALA A 1 89 ? 11.768 -0.055 11.581 1.00 86.94 89 ALA A CA 1
ATOM 679 C C . ALA A 1 89 ? 12.885 0.923 11.168 1.00 86.94 89 ALA A C 1
ATOM 681 O O . ALA A 1 89 ? 14.064 0.609 11.321 1.00 86.94 89 ALA A O 1
ATOM 682 N N . ARG A 1 90 ? 12.522 2.115 10.680 1.00 87.06 90 ARG A N 1
ATOM 683 C CA . ARG A 1 90 ? 13.444 3.208 10.333 1.00 87.06 90 ARG A CA 1
ATOM 684 C C . ARG A 1 90 ? 13.720 4.179 11.484 1.00 87.06 90 ARG A C 1
ATOM 686 O O . ARG A 1 90 ? 14.575 5.046 11.341 1.00 87.06 90 ARG A O 1
ATOM 693 N N . GLY A 1 91 ? 13.023 4.040 12.613 1.00 90.38 91 GLY A N 1
ATOM 694 C CA . GLY A 1 91 ? 13.104 4.965 13.747 1.00 90.38 91 GLY A CA 1
ATOM 695 C C . GLY A 1 91 ? 12.159 6.169 13.657 1.00 90.38 91 GLY A C 1
ATOM 696 O O . GLY A 1 91 ? 12.210 7.042 14.522 1.00 90.38 91 GLY A O 1
ATOM 697 N N . ASP A 1 92 ? 11.261 6.213 12.668 1.00 92.38 92 ASP A N 1
ATOM 698 C CA . ASP A 1 92 ? 10.287 7.294 12.484 1.00 92.38 92 ASP A CA 1
ATOM 699 C C . ASP A 1 92 ? 9.068 7.092 13.407 1.00 92.38 92 ASP A C 1
ATOM 701 O O . ASP A 1 92 ? 7.945 6.854 12.953 1.00 92.38 92 ASP A O 1
ATOM 705 N N . GLU A 1 93 ? 9.282 7.158 14.725 1.00 91.00 93 GLU A N 1
ATOM 706 C CA . GLU A 1 93 ? 8.283 6.785 15.741 1.00 91.00 93 GLU A CA 1
ATOM 707 C C . GLU A 1 93 ? 6.935 7.498 15.574 1.00 91.00 93 GLU A C 1
ATOM 709 O O . GLU A 1 93 ? 5.879 6.867 15.644 1.00 91.00 93 GLU A O 1
ATOM 714 N N . GLN A 1 94 ? 6.960 8.807 15.313 1.00 93.25 94 GLN A N 1
ATOM 715 C CA . GLN A 1 94 ? 5.745 9.609 15.172 1.00 93.25 94 GLN A CA 1
ATOM 716 C C . GLN A 1 94 ? 4.920 9.194 13.945 1.00 93.25 94 GLN A C 1
ATOM 718 O O . GLN A 1 94 ? 3.702 9.031 14.049 1.00 93.25 94 GLN A O 1
ATOM 723 N N . GLN A 1 95 ? 5.577 8.976 12.803 1.00 94.81 95 GLN A N 1
ATOM 724 C CA . GLN A 1 95 ? 4.913 8.529 11.576 1.00 94.81 95 GLN A CA 1
ATOM 725 C C . GLN A 1 95 ? 4.380 7.104 11.744 1.00 94.81 95 GLN A C 1
ATOM 727 O O . GLN A 1 95 ? 3.239 6.814 11.380 1.00 94.81 95 GLN A O 1
ATOM 732 N N . GLY A 1 96 ? 5.179 6.233 12.367 1.00 94.06 96 GLY A N 1
ATOM 733 C CA . GLY A 1 96 ? 4.805 4.856 12.667 1.00 94.06 96 GLY A CA 1
ATOM 734 C C . GLY A 1 96 ? 3.545 4.760 13.524 1.00 94.06 96 GLY A C 1
ATOM 735 O O . GLY A 1 96 ? 2.589 4.067 13.165 1.00 94.06 96 GLY A O 1
ATOM 736 N N . ALA A 1 97 ? 3.509 5.513 14.626 1.00 92.38 97 ALA A N 1
ATOM 737 C CA . ALA A 1 97 ? 2.364 5.565 15.527 1.00 92.38 97 ALA A CA 1
ATOM 738 C C . ALA A 1 97 ? 1.105 6.125 14.845 1.00 92.38 97 ALA A C 1
ATOM 740 O O . ALA A 1 97 ? 0.011 5.596 15.054 1.00 92.38 97 ALA A O 1
ATOM 741 N N . GLY A 1 98 ? 1.249 7.155 14.003 1.00 95.62 98 GLY A N 1
ATOM 742 C CA . GLY A 1 98 ? 0.137 7.724 13.238 1.00 95.62 98 GLY A CA 1
ATOM 743 C C . GLY A 1 98 ? -0.556 6.675 12.369 1.00 95.62 98 GLY A C 1
ATOM 744 O O . GLY A 1 98 ? -1.763 6.452 12.502 1.00 95.62 98 GLY A O 1
ATOM 745 N N . TRP A 1 99 ? 0.216 5.967 11.543 1.00 97.19 99 TRP A N 1
ATOM 746 C CA . TRP A 1 99 ? -0.292 4.911 10.662 1.00 97.19 99 TRP A CA 1
ATOM 747 C C . TRP A 1 99 ? -0.903 3.724 11.413 1.00 97.19 99 TRP A C 1
ATOM 749 O O . TRP A 1 99 ? -1.950 3.215 11.012 1.00 97.19 99 TRP A O 1
ATOM 759 N N . LEU A 1 100 ? -0.321 3.314 12.543 1.00 94.38 100 LEU A N 1
ATOM 760 C CA . LEU A 1 100 ? -0.907 2.258 13.377 1.00 94.38 100 LEU A CA 1
ATOM 761 C C . LEU A 1 100 ? -2.221 2.710 14.027 1.00 94.38 100 LEU A C 1
ATOM 763 O O . LEU A 1 100 ? -3.153 1.915 14.135 1.00 94.38 100 LEU A O 1
ATOM 767 N N . GLY A 1 101 ? -2.349 3.997 14.360 1.00 94.12 101 GLY A N 1
ATOM 768 C CA . GLY A 1 101 ? -3.619 4.595 14.765 1.00 94.12 101 GLY A CA 1
ATOM 769 C C . GLY A 1 101 ? -4.681 4.564 13.660 1.00 94.12 101 GLY A C 1
ATOM 770 O O . GLY A 1 101 ? -5.844 4.290 13.949 1.00 94.12 101 GLY A O 1
ATOM 771 N N . HIS A 1 102 ? -4.305 4.795 12.395 1.00 94.88 102 HIS A N 1
ATOM 772 C CA . HIS A 1 102 ? -5.219 4.614 11.256 1.00 94.88 102 HIS A CA 1
ATOM 773 C C . HIS A 1 102 ? -5.688 3.158 11.131 1.00 94.88 102 HIS A C 1
ATOM 775 O O . HIS A 1 102 ? -6.888 2.920 11.001 1.00 94.88 102 HIS A O 1
ATOM 781 N N . ALA A 1 103 ? -4.771 2.191 11.235 1.00 94.56 103 ALA A N 1
ATOM 782 C CA . ALA A 1 103 ? -5.106 0.768 11.182 1.00 94.56 103 ALA A CA 1
ATOM 783 C C . ALA A 1 103 ? -6.057 0.341 12.313 1.00 94.56 103 ALA A C 1
ATOM 785 O O . ALA A 1 103 ? -7.035 -0.356 12.054 1.00 94.56 103 ALA A O 1
ATOM 786 N N . GLY A 1 104 ? -5.803 0.794 13.547 1.00 91.88 104 GLY A N 1
ATOM 787 C CA . GLY A 1 104 ? -6.656 0.506 14.704 1.00 91.88 104 GLY A CA 1
ATOM 788 C C . GLY A 1 104 ? -8.074 1.058 14.549 1.00 91.88 104 GLY A C 1
ATOM 789 O O . GLY A 1 104 ? -9.034 0.312 14.709 1.00 91.88 104 GLY A O 1
ATOM 790 N N . ARG A 1 105 ? -8.215 2.330 14.145 1.00 93.50 105 ARG A N 1
ATOM 791 C CA . ARG A 1 105 ? -9.536 2.948 13.927 1.00 93.50 105 ARG A CA 1
ATOM 792 C C . ARG A 1 105 ? -10.347 2.254 12.837 1.00 93.50 105 ARG A C 1
ATOM 794 O O . ARG A 1 105 ? -11.556 2.125 12.971 1.00 93.50 105 ARG A O 1
ATOM 801 N N . LEU A 1 106 ? -9.701 1.824 11.752 1.00 93.88 106 LEU A N 1
ATOM 802 C CA . LEU A 1 106 ? -10.395 1.062 10.713 1.00 93.88 106 LEU A CA 1
ATOM 803 C C . LEU A 1 106 ? -10.824 -0.314 11.230 1.00 93.88 106 LEU A C 1
ATOM 805 O O . LEU A 1 106 ? -11.944 -0.726 10.954 1.00 93.88 106 LEU A O 1
ATOM 809 N N . ALA A 1 107 ? -9.976 -0.993 12.008 1.00 91.56 107 ALA A N 1
ATOM 810 C CA . ALA A 1 107 ? -10.299 -2.296 12.585 1.00 91.56 107 ALA A CA 1
ATOM 811 C C . ALA A 1 107 ? -11.533 -2.251 13.505 1.00 91.56 107 ALA A C 1
ATOM 813 O O . ALA A 1 107 ? -12.361 -3.145 13.417 1.00 91.56 107 ALA A O 1
ATOM 814 N N . GLU A 1 108 ? -11.722 -1.192 14.302 1.00 90.69 108 GLU A N 1
ATOM 815 C CA . GLU A 1 108 ? -12.914 -1.023 15.160 1.00 90.69 108 GLU A CA 1
ATOM 816 C C . GLU A 1 108 ? -14.247 -1.097 14.388 1.00 90.69 108 GLU A C 1
ATOM 818 O O . GLU A 1 108 ? -15.261 -1.519 14.942 1.00 90.69 108 GLU A O 1
ATOM 823 N N . GLY A 1 109 ? -14.251 -0.695 13.113 1.00 88.75 109 GLY A N 1
ATOM 824 C CA . GLY A 1 109 ? -15.430 -0.734 12.244 1.00 88.75 109 GLY A CA 1
ATOM 825 C C . GLY A 1 109 ? -15.586 -2.020 11.425 1.00 88.75 109 GLY A C 1
ATOM 826 O O . GLY A 1 109 ? -16.561 -2.147 10.684 1.00 88.75 109 GLY A O 1
ATOM 827 N N . ILE A 1 110 ? -14.642 -2.960 11.513 1.00 91.25 110 ILE A N 1
ATOM 828 C CA . ILE A 1 110 ? -14.606 -4.18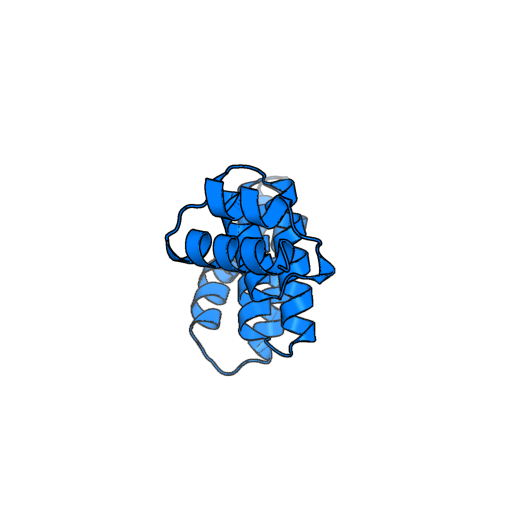4 10.704 1.00 91.25 110 ILE A CA 1
ATOM 829 C C . ILE A 1 110 ? -14.972 -5.378 11.600 1.00 91.25 110 ILE A C 1
ATOM 831 O O . ILE A 1 110 ? -14.432 -5.500 12.696 1.00 91.25 110 ILE A O 1
ATOM 835 N N . PRO A 1 111 ? -15.837 -6.311 11.154 1.00 87.81 111 PRO A N 1
ATOM 836 C CA . PRO A 1 111 ? -16.050 -7.569 11.867 1.00 87.81 111 PRO A CA 1
ATOM 837 C C . PRO A 1 111 ? -14.738 -8.327 12.118 1.00 87.81 111 PRO A C 1
ATOM 839 O O . PRO A 1 111 ? -13.824 -8.296 11.291 1.00 87.81 111 PRO A O 1
ATOM 842 N N . GLU A 1 112 ? -14.646 -9.038 13.243 1.00 84.94 112 GLU A N 1
ATOM 843 C CA . GLU A 1 112 ? -13.413 -9.725 13.635 1.00 84.94 112 GLU A CA 1
ATOM 844 C C . GLU A 1 112 ? -12.870 -10.634 12.517 1.00 84.94 112 GLU A C 1
ATOM 846 O O . GLU A 1 112 ? -13.584 -11.438 11.915 1.00 84.94 112 GLU A O 1
ATOM 851 N N . CYS A 1 113 ? -11.582 -10.476 12.214 1.00 87.62 113 CYS A N 1
ATOM 852 C CA . CYS A 1 113 ? -10.889 -11.170 11.133 1.00 87.62 113 CYS A CA 1
ATOM 853 C C . CYS A 1 113 ? -9.373 -11.162 11.380 1.00 87.62 113 CYS A C 1
ATOM 855 O O . CYS A 1 113 ? -8.900 -10.549 12.338 1.00 87.62 113 CYS A O 1
ATOM 857 N N . ALA A 1 114 ? -8.589 -11.791 10.498 1.00 84.12 114 ALA A N 1
ATOM 858 C CA . ALA A 1 114 ? -7.134 -11.917 10.651 1.00 84.12 114 ALA A CA 1
ATOM 859 C C . ALA A 1 114 ? -6.406 -10.577 10.907 1.00 84.12 114 ALA A C 1
ATOM 861 O O . ALA A 1 114 ? -5.428 -10.549 11.655 1.00 84.12 114 ALA A O 1
ATOM 862 N N . LEU A 1 115 ? -6.910 -9.465 10.352 1.00 84.50 115 LEU A N 1
ATOM 863 C CA . LEU A 1 115 ? -6.417 -8.106 10.617 1.00 84.50 115 LEU A CA 1
ATOM 864 C C . LEU A 1 115 ? -6.317 -7.810 12.119 1.00 84.50 115 LEU A C 1
ATOM 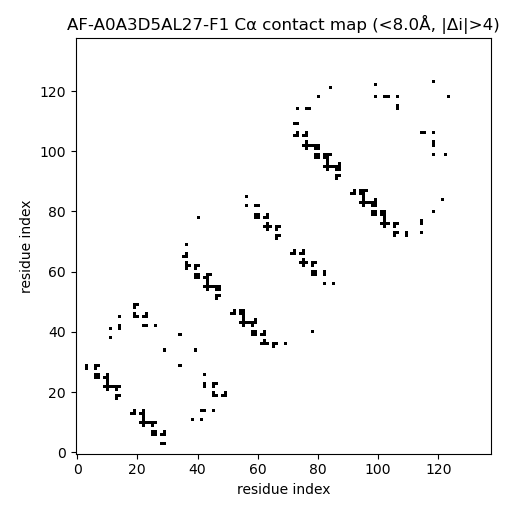866 O O . LEU A 1 115 ? -5.317 -7.252 12.558 1.00 84.50 115 LEU A O 1
ATOM 870 N N . HIS A 1 116 ? -7.319 -8.201 12.907 1.00 84.25 116 HIS A N 1
ATOM 871 C CA . HIS A 1 116 ? -7.379 -7.912 14.340 1.00 84.25 116 HIS A CA 1
ATOM 872 C C . HIS A 1 116 ? -6.223 -8.568 15.095 1.00 84.25 116 HIS A C 1
ATOM 874 O O . HIS A 1 116 ? -5.622 -7.941 15.964 1.00 84.25 116 HIS A O 1
ATOM 880 N N . GLY A 1 117 ? -5.845 -9.790 14.705 1.00 82.81 117 GLY A N 1
ATOM 881 C CA . GLY A 1 117 ? -4.673 -10.470 15.253 1.00 82.81 117 GLY A CA 1
ATOM 882 C C . GLY A 1 117 ? -3.372 -9.724 14.946 1.00 82.81 117 GLY A C 1
ATOM 883 O O . GLY A 1 117 ? -2.548 -9.521 15.839 1.00 82.81 117 GLY A O 1
ATOM 884 N N . TYR A 1 118 ? -3.202 -9.252 13.708 1.00 78.31 118 TYR A N 1
ATOM 885 C CA . TYR A 1 118 ? -2.020 -8.477 13.327 1.00 78.31 118 TYR A CA 1
ATOM 886 C C . TYR A 1 118 ? -1.957 -7.118 14.038 1.00 78.31 118 TYR A C 1
ATOM 888 O O . TYR A 1 118 ? -0.923 -6.760 14.605 1.00 78.31 118 TYR A O 1
ATOM 896 N N . VAL A 1 119 ? -3.071 -6.385 14.062 1.00 78.88 119 VAL A N 1
ATOM 897 C CA . VAL A 1 119 ? -3.189 -5.084 14.729 1.00 78.88 119 VAL A CA 1
ATOM 898 C C . VAL A 1 119 ? -2.919 -5.227 16.229 1.00 78.88 119 VAL A C 1
ATOM 900 O O . VAL A 1 119 ? -2.099 -4.486 16.767 1.00 78.88 119 VAL A O 1
ATOM 903 N N . ALA A 1 120 ? -3.510 -6.217 16.904 1.00 80.38 120 ALA A N 1
ATOM 904 C CA . ALA A 1 120 ? -3.266 -6.464 18.325 1.00 80.38 120 ALA A CA 1
ATOM 905 C C . ALA A 1 120 ? -1.799 -6.827 18.617 1.00 80.38 120 ALA A C 1
ATOM 907 O O . ALA A 1 120 ? -1.226 -6.326 19.587 1.00 80.38 120 ALA A O 1
ATOM 908 N N . GLY A 1 121 ? -1.172 -7.645 17.764 1.00 74.44 121 GLY A N 1
ATOM 909 C CA . GLY A 1 121 ? 0.230 -8.041 17.912 1.00 74.44 121 GLY A CA 1
ATOM 910 C C . GLY A 1 121 ? 1.209 -6.865 17.823 1.00 74.44 121 GLY A C 1
ATOM 911 O O . GLY A 1 121 ? 2.113 -6.753 18.651 1.00 74.44 121 GLY A O 1
ATOM 912 N N . PHE A 1 122 ? 1.013 -5.959 16.859 1.00 66.62 122 PHE A N 1
ATOM 913 C CA . PHE A 1 122 ? 1.911 -4.816 16.653 1.00 66.62 122 PHE A CA 1
ATOM 914 C C . PHE A 1 122 ? 1.580 -3.608 17.545 1.00 66.62 122 PHE A C 1
ATOM 916 O O . PHE A 1 122 ? 2.494 -2.956 18.054 1.00 66.62 122 PHE A O 1
ATOM 923 N N . ILE A 1 123 ? 0.299 -3.316 17.798 1.00 61.31 123 ILE A N 1
ATOM 924 C CA . ILE A 1 123 ? -0.110 -2.185 18.648 1.00 61.31 123 ILE A CA 1
ATOM 925 C C . ILE A 1 123 ? 0.089 -2.504 20.135 1.00 61.31 123 ILE A C 1
ATOM 927 O O . ILE A 1 123 ? 0.594 -1.660 20.879 1.00 61.31 123 ILE A O 1
ATOM 931 N N . GLY A 1 124 ? -0.211 -3.733 20.572 1.00 53.66 124 GLY A N 1
ATOM 932 C CA . GLY A 1 124 ? -0.071 -4.153 21.972 1.00 53.66 124 GLY A CA 1
ATOM 933 C C . GLY A 1 124 ? 1.370 -4.126 22.504 1.00 53.66 124 GLY A C 1
ATOM 934 O O . GLY A 1 124 ? 1.583 -4.014 23.714 1.00 53.66 124 GLY A O 1
ATOM 935 N N . GLY A 1 125 ? 2.374 -4.176 21.619 1.00 51.50 125 GLY A N 1
ATOM 936 C CA . GLY A 1 125 ? 3.791 -4.031 21.973 1.00 51.50 125 GLY A CA 1
ATOM 937 C C . GLY A 1 125 ? 4.242 -2.578 22.188 1.00 51.50 125 GLY A C 1
ATOM 938 O O . GLY A 1 125 ? 5.058 -2.307 23.073 1.00 51.50 125 GLY A O 1
ATOM 939 N N . MET A 1 126 ? 3.690 -1.618 21.436 1.00 49.47 126 MET A N 1
ATOM 940 C CA . MET A 1 126 ? 4.111 -0.208 21.496 1.00 49.47 126 MET A CA 1
ATOM 941 C C . MET A 1 126 ? 3.699 0.502 22.783 1.00 49.47 126 MET A C 1
ATOM 943 O O . MET A 1 126 ? 4.479 1.305 23.297 1.00 49.47 126 MET A O 1
ATOM 947 N N . THR A 1 127 ? 2.529 0.189 23.352 1.00 47.72 127 THR A N 1
ATOM 948 C CA . THR A 1 127 ? 2.104 0.783 24.632 1.00 47.72 127 THR A CA 1
ATOM 949 C C . THR A 1 127 ? 3.103 0.475 25.750 1.00 47.72 127 THR A C 1
ATOM 951 O O . THR A 1 127 ? 3.275 1.286 26.649 1.00 47.72 127 THR A O 1
ATOM 954 N N . ARG A 1 128 ? 3.831 -0.650 25.675 1.00 45.47 128 ARG A N 1
ATOM 955 C CA . ARG A 1 128 ? 4.895 -0.989 26.635 1.00 45.47 128 ARG A CA 1
ATOM 956 C C . ARG A 1 128 ? 6.236 -0.314 26.323 1.00 45.47 128 ARG A C 1
ATOM 958 O O . ARG A 1 128 ? 6.969 0.015 27.253 1.00 45.47 128 ARG A O 1
ATOM 965 N N . CYS A 1 129 ? 6.554 -0.067 25.052 1.00 38.34 129 CYS A N 1
ATOM 966 C CA . CYS A 1 129 ? 7.825 0.546 24.649 1.00 38.34 129 CYS A CA 1
ATOM 967 C C . CYS A 1 129 ? 7.852 2.070 24.890 1.00 38.34 129 CYS A C 1
ATOM 969 O O . CYS A 1 129 ? 8.808 2.591 25.468 1.00 38.34 129 CYS A O 1
ATOM 971 N N . CYS A 1 130 ? 6.774 2.791 24.557 1.00 42.56 130 CYS A N 1
ATOM 972 C CA . CYS A 1 130 ? 6.713 4.244 24.760 1.00 42.56 130 CYS A CA 1
ATOM 973 C C . CYS A 1 130 ? 6.710 4.642 26.248 1.00 42.56 130 CYS A C 1
ATOM 975 O O . CYS A 1 130 ? 7.242 5.697 26.606 1.00 42.56 130 CYS A O 1
ATOM 977 N N . THR A 1 131 ? 6.170 3.802 27.140 1.00 42.44 131 THR A N 1
ATOM 978 C CA . THR A 1 131 ? 6.275 4.027 28.592 1.00 42.44 131 THR A CA 1
ATOM 979 C C . THR A 1 131 ? 7.714 3.848 29.081 1.00 42.44 131 THR A C 1
ATOM 981 O O . THR A 1 131 ? 8.169 4.624 29.916 1.00 42.44 131 THR A O 1
ATOM 984 N N . ALA A 1 132 ? 8.468 2.895 28.523 1.00 41.31 132 ALA A N 1
ATOM 985 C CA . ALA A 1 132 ? 9.859 2.651 28.907 1.00 41.31 132 ALA A CA 1
ATOM 986 C C . ALA A 1 132 ? 10.822 3.767 28.448 1.00 41.31 132 ALA A C 1
ATOM 988 O O . ALA A 1 132 ? 11.748 4.114 29.182 1.00 41.31 132 ALA A O 1
ATOM 989 N N . VAL A 1 133 ? 10.590 4.383 27.281 1.00 44.56 133 VAL A N 1
ATOM 990 C CA . 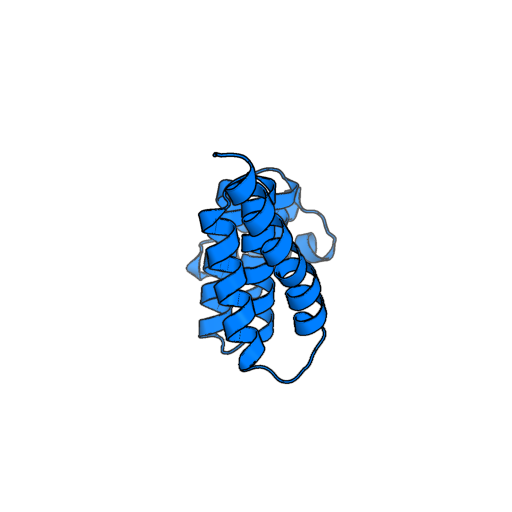VAL A 1 133 ? 11.417 5.505 26.788 1.00 44.56 133 VAL A CA 1
ATOM 991 C C . VAL A 1 133 ? 11.208 6.785 27.609 1.00 44.56 133 VAL A C 1
ATOM 993 O O . VAL A 1 133 ? 12.175 7.505 27.860 1.00 44.56 133 VAL A O 1
ATOM 996 N N . LYS A 1 134 ? 9.991 7.050 28.111 1.00 40.75 134 LYS A N 1
ATOM 997 C CA . LYS A 1 134 ? 9.737 8.213 28.987 1.00 40.75 134 LYS A CA 1
ATOM 998 C C . LYS A 1 134 ? 10.430 8.118 30.350 1.00 40.75 134 LYS A C 1
ATOM 1000 O O . LYS A 1 134 ? 10.812 9.149 30.886 1.00 40.75 134 LYS A O 1
ATOM 1005 N N . VAL A 1 135 ? 10.644 6.914 30.886 1.00 47.19 135 VAL A N 1
ATOM 1006 C CA . VAL A 1 135 ? 11.277 6.715 32.207 1.00 47.19 135 VAL A CA 1
ATOM 1007 C C . VAL A 1 135 ? 12.807 6.870 32.163 1.00 47.19 135 VAL A C 1
ATOM 1009 O O . VAL A 1 135 ? 13.434 7.072 33.194 1.00 47.19 135 VAL A O 1
ATOM 1012 N N . ARG A 1 136 ? 13.434 6.832 30.979 1.00 41.62 136 ARG A N 1
ATOM 1013 C CA . ARG A 1 136 ? 14.902 6.922 30.828 1.00 41.62 136 ARG A CA 1
ATOM 1014 C C . ARG A 1 136 ? 15.449 8.336 30.577 1.00 41.62 136 ARG A C 1
ATOM 1016 O O . ARG A 1 136 ? 16.649 8.470 30.356 1.00 41.62 136 ARG A O 1
ATOM 1023 N N . ARG A 1 137 ? 14.598 9.371 30.564 1.00 45.94 137 ARG A N 1
ATOM 1024 C CA . ARG A 1 137 ? 14.977 10.780 30.303 1.00 45.94 137 ARG A CA 1
ATOM 1025 C C . ARG A 1 137 ? 14.709 11.739 31.478 1.00 45.94 137 ARG A C 1
ATOM 1027 O O . ARG A 1 137 ? 14.549 12.937 31.262 1.00 45.94 137 ARG A O 1
ATOM 1034 N N . THR A 1 138 ? 14.695 11.228 32.702 1.00 44.75 138 THR A N 1
ATOM 1035 C CA . THR A 1 138 ? 14.726 12.007 33.954 1.00 44.75 138 THR A CA 1
ATOM 1036 C C . THR A 1 138 ? 15.817 11.453 34.839 1.00 44.75 138 THR A C 1
ATOM 1038 O O . THR A 1 138 ? 16.551 12.269 35.428 1.00 44.75 138 THR A O 1
#

Secondary structure (DSSP, 8-state):
--HHHHHHHHHHHHHHTT-HHHHHHHHHTS-GGG--HHHHHHHHHHHHHTT-HHHHHHHHHHHHHHHHHTT-HHHHHHHHHHHHHHHHHTT-HHHHHHHHHHHHHHHHTS-S-HHHHHHHHHHHHHHHHHHHHHHT--

Sequence (138 aa):
MDEHGDALAQARRASEARDLPTAAAQFDMLDSEQLTADDRAAYAEAVWWLGRTEDALRLGATAYDAFLADSRPVEAAMRAMRLGVLHLARGDEQQGAGWLGHAGRLAEGIPECALHGYVAGFIGGMTRCCTAVKVRRT

Solvent-accessible surface area (backbone atoms only — not comparable to full-atom values): 7255 Å² total; per-residue (Å²): 133,62,66,67,60,54,34,52,57,48,19,51,52,24,49,77,71,63,38,33,71,60,14,33,58,32,49,72,75,52,61,79,84,78,50,50,38,67,51,29,40,52,42,16,51,23,29,40,80,71,63,42,49,70,58,16,54,53,32,32,50,54,16,24,54,38,19,52,74,68,72,34,56,69,63,18,21,53,38,25,36,50,50,8,52,57,30,42,76,72,66,40,52,70,62,11,51,52,27,38,51,52,16,51,61,43,47,77,77,47,78,93,50,75,65,55,59,54,50,49,62,60,54,65,50,46,69,59,49,59,56,55,60,63,69,74,77,119

Nearest PDB structures (foldseek):
  5a7d-assembly4_D  TM=8.422E-01  e=6.269E-02  Drosophila melanogaster
  3gw4-assembly1_A  TM=7.416E-01  e=5.955E-02  Deinococcus radiodurans R1 = ATCC 13939 = DSM 20539
  5a7d-assembly2_E  TM=8.363E-01  e=1.223E-01  Drosophila melanogaster
  4wnd-assembly1_A  TM=7.864E-01  e=1.161E-01  Homo sapiens
  4jhr-assembly1_B  TM=5.891E-01  e=6.663E-01  Mus musculus

Mean predicted aligned error: 6.85 Å

pLDDT: mean 86.97, std 16.27, range [38.34, 98.25]